Protein AF-A0A5E4EIQ7-F1 (afdb_monomer)

Solvent-accessible surface area (backbone atoms only — not comparable to full-atom values): 6212 Å² total; per-residue (Å²): 70,54,33,87,39,93,79,33,43,74,92,44,25,30,63,33,101,79,67,62,32,12,24,33,52,48,77,48,94,88,72,26,34,37,26,30,50,26,39,67,45,72,48,74,44,84,50,100,92,42,81,47,76,43,69,71,42,74,47,71,49,67,77,49,66,56,61,83,69,74,51,85,89,69,86,58,87,62,86,77,88,77,84,87,54,79,52,90,56,94,92,26,59,47,61,60,70,67,71,117

Radius of gyration: 15.31 Å; Cα contacts (8 Å, |Δi|>4): 164; chains: 1; bounding box: 40×43×34 Å

pLDDT: mean 79.67, std 13.79, range [37.38, 93.31]

Sequence (100 aa):
MPDDHPLCVPPNLGPGTKGQNCVYGLFYYDRSSTYGPFGFDTFTFLSEQGQLAIPNVAFGWGLFNKVNFNDYFHGHDNPIGGILGLGRGHPTELDECGKN

Mean predicted aligned error: 7.97 Å

InterPro domains:
  IPR021109 Aspartic peptidase domain superfamily [G3DSA:2.40.70.10] (2-96)
  IPR021109 Aspartic peptidase domain superfamily [SSF50630] (15-90)
  IPR032861 Xylanase inhibitor, N-terminal [PF14543] (5-90)

Structure (mmCIF, N/CA/C/O backbone):
data_AF-A0A5E4EIQ7-F1
#
_entry.id   AF-A0A5E4EIQ7-F1
#
loop_
_atom_site.group_PDB
_atom_site.id
_atom_site.type_symbol
_atom_site.label_atom_id
_atom_site.label_alt_id
_atom_site.label_comp_id
_atom_site.label_asym_id
_atom_site.label_entity_id
_atom_site.label_seq_id
_atom_site.pdbx_PDB_ins_code
_atom_site.Cartn_x
_atom_site.Cartn_y
_atom_site.Cartn_z
_atom_site.occupancy
_atom_site.B_iso_or_equiv
_atom_site.auth_seq_id
_atom_site.auth_comp_id
_atom_site.auth_asym_id
_atom_site.auth_atom_id
_atom_site.pdbx_PDB_model_num
ATOM 1 N N . MET A 1 1 ? 6.939 -7.130 4.789 1.00 85.69 1 MET A N 1
ATOM 2 C CA . MET A 1 1 ? 6.586 -8.565 4.871 1.00 85.69 1 MET A CA 1
ATOM 3 C C . MET A 1 1 ? 7.729 -9.380 4.279 1.00 85.69 1 MET A C 1
ATOM 5 O O . MET A 1 1 ? 8.273 -8.916 3.278 1.00 85.69 1 MET A O 1
ATOM 9 N N . PRO A 1 2 ? 8.103 -10.532 4.863 1.00 88.19 2 PRO A N 1
ATOM 10 C CA . PRO A 1 2 ? 9.076 -11.456 4.268 1.00 88.19 2 PRO A CA 1
ATOM 11 C C . PRO A 1 2 ? 8.673 -11.896 2.851 1.00 88.19 2 PRO A C 1
ATOM 13 O O . PRO A 1 2 ? 7.485 -11.903 2.521 1.00 88.19 2 PRO A O 1
ATOM 16 N N . ASP A 1 3 ? 9.641 -12.222 2.000 1.00 87.88 3 ASP A N 1
ATOM 17 C CA . ASP A 1 3 ? 9.399 -12.679 0.624 1.00 87.88 3 ASP A CA 1
ATOM 18 C C . ASP A 1 3 ? 9.013 -14.164 0.520 1.00 87.88 3 ASP A C 1
ATOM 20 O O . ASP A 1 3 ? 8.435 -14.567 -0.485 1.00 87.88 3 ASP A O 1
ATOM 24 N N . ASP A 1 4 ? 9.244 -14.954 1.570 1.00 88.19 4 ASP A N 1
ATOM 25 C CA . ASP A 1 4 ? 8.763 -16.334 1.725 1.00 88.19 4 ASP A CA 1
ATOM 26 C C . ASP A 1 4 ? 7.327 -16.427 2.276 1.00 88.19 4 ASP A C 1
ATOM 28 O O . ASP A 1 4 ? 6.776 -17.519 2.437 1.00 88.19 4 ASP A O 1
ATOM 32 N N . HIS A 1 5 ? 6.689 -15.286 2.553 1.00 87.12 5 HIS A N 1
ATOM 33 C CA . HIS A 1 5 ? 5.323 -15.252 3.057 1.00 87.12 5 HIS A CA 1
ATOM 34 C C . HIS A 1 5 ? 4.335 -15.806 2.008 1.00 87.12 5 HIS A C 1
ATOM 36 O O . HIS A 1 5 ? 4.430 -15.421 0.842 1.00 87.12 5 HIS A O 1
ATOM 42 N N . PRO A 1 6 ? 3.309 -16.603 2.383 1.00 86.88 6 PRO A N 1
ATOM 43 C CA . PRO A 1 6 ? 2.358 -17.206 1.431 1.00 86.88 6 PRO A CA 1
ATOM 44 C C . PRO A 1 6 ? 1.606 -16.215 0.532 1.00 86.88 6 PRO A C 1
ATOM 46 O O . PRO A 1 6 ? 1.092 -16.589 -0.517 1.00 86.88 6 PRO A O 1
ATOM 49 N N . LEU A 1 7 ? 1.527 -14.952 0.958 1.00 84.62 7 LEU A N 1
ATOM 50 C CA . LEU A 1 7 ? 0.912 -13.864 0.195 1.00 84.62 7 LEU A CA 1
ATOM 51 C C . LEU A 1 7 ? 1.878 -13.169 -0.770 1.00 84.62 7 LEU A C 1
ATOM 53 O O . LEU A 1 7 ? 1.426 -12.427 -1.632 1.00 84.62 7 LEU A O 1
ATOM 57 N N . CYS A 1 8 ? 3.188 -13.410 -0.671 1.00 88.56 8 CYS A N 1
ATOM 58 C CA . CYS A 1 8 ? 4.180 -12.853 -1.584 1.00 88.56 8 CYS A CA 1
ATOM 59 C C . CYS A 1 8 ? 4.268 -13.648 -2.890 1.00 88.56 8 CYS A C 1
ATOM 61 O O . CYS A 1 8 ? 5.278 -14.280 -3.196 1.00 88.56 8 CYS A O 1
ATOM 63 N N . VAL A 1 9 ? 3.185 -13.648 -3.660 1.00 86.31 9 VAL A N 1
ATOM 64 C CA . VAL A 1 9 ? 3.084 -14.446 -4.883 1.00 86.31 9 VAL A CA 1
ATOM 65 C C . VAL A 1 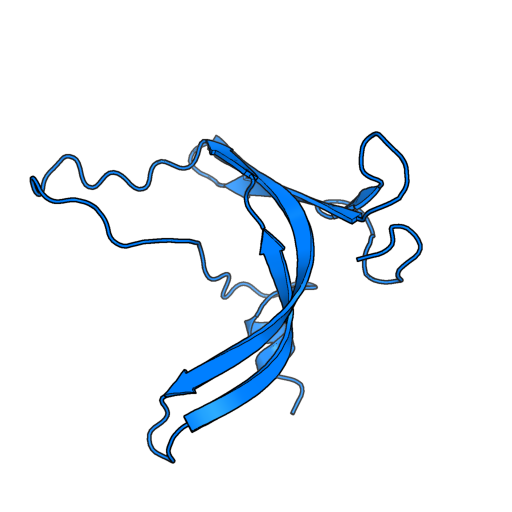9 ? 2.752 -13.579 -6.105 1.00 86.31 9 VAL A C 1
ATOM 67 O O . VAL A 1 9 ? 2.001 -12.608 -5.987 1.00 86.31 9 VAL A O 1
ATOM 70 N N . PRO A 1 10 ? 3.274 -13.921 -7.299 1.00 83.50 10 PRO A N 1
ATOM 71 C CA . PRO A 1 10 ? 2.954 -13.218 -8.543 1.00 83.50 10 PRO A CA 1
ATOM 72 C C . PRO A 1 10 ? 1.437 -13.162 -8.826 1.00 83.50 10 PRO A C 1
ATOM 74 O O . PRO A 1 10 ? 0.698 -14.029 -8.358 1.00 83.50 10 PRO A O 1
ATOM 77 N N . PRO A 1 11 ? 0.947 -12.205 -9.643 1.00 80.88 11 PRO A N 1
ATOM 78 C CA . PRO A 1 11 ? 1.721 -11.342 -10.544 1.00 80.88 11 PRO A CA 1
ATOM 79 C C . PRO A 1 11 ? 2.118 -9.977 -9.967 1.00 80.88 11 PRO A C 1
ATOM 81 O O . PRO A 1 11 ? 3.068 -9.376 -10.457 1.00 80.88 11 PRO A O 1
ATOM 84 N N . ASN A 1 12 ? 1.405 -9.485 -8.951 1.00 85.25 12 ASN A N 1
ATOM 85 C CA . ASN A 1 12 ? 1.589 -8.120 -8.441 1.00 85.25 12 ASN A CA 1
ATOM 86 C C . ASN A 1 12 ? 2.516 -8.051 -7.225 1.00 85.25 12 ASN A C 1
ATOM 88 O O . ASN A 1 12 ? 2.968 -6.963 -6.874 1.00 85.25 12 ASN A O 1
ATOM 92 N N . LEU A 1 13 ? 2.782 -9.193 -6.586 1.00 88.94 13 LEU A N 1
ATOM 93 C CA . LEU A 1 13 ? 3.671 -9.324 -5.440 1.00 88.94 13 LEU A CA 1
ATOM 94 C C . LEU A 1 13 ? 4.852 -10.224 -5.806 1.00 88.94 13 LEU A C 1
ATOM 96 O O . LEU A 1 13 ? 4.722 -11.166 -6.589 1.00 88.94 13 LEU A O 1
ATOM 100 N N . GLY A 1 14 ? 6.017 -9.930 -5.247 1.00 88.75 14 GLY A N 1
ATOM 101 C CA . GLY A 1 14 ? 7.204 -10.746 -5.466 1.00 88.75 14 GLY A CA 1
ATOM 102 C C . GLY A 1 14 ? 8.399 -10.307 -4.626 1.00 88.75 14 GLY A C 1
ATOM 103 O O . GLY A 1 14 ? 8.326 -9.299 -3.919 1.00 88.75 14 GLY A O 1
ATOM 104 N N . PRO A 1 15 ? 9.513 -11.052 -4.692 1.00 87.19 15 PRO A N 1
ATOM 105 C CA . PRO A 1 15 ? 10.719 -10.718 -3.952 1.00 87.19 15 PRO A CA 1
ATOM 106 C C . PRO A 1 15 ? 11.320 -9.402 -4.457 1.00 87.19 15 PRO A C 1
ATOM 108 O O . PRO A 1 15 ? 11.479 -9.180 -5.659 1.00 87.19 15 PRO A O 1
ATOM 111 N N . GLY A 1 16 ? 11.683 -8.516 -3.529 1.00 80.25 16 GLY A N 1
ATOM 112 C CA . GLY A 1 16 ? 12.439 -7.306 -3.845 1.00 80.25 16 GLY A CA 1
ATOM 113 C C . GLY A 1 16 ? 13.858 -7.611 -4.338 1.00 80.25 16 GLY A C 1
ATOM 114 O O . GLY A 1 16 ? 14.373 -8.716 -4.186 1.00 80.25 16 GLY A O 1
ATOM 115 N N . THR A 1 17 ? 14.553 -6.597 -4.860 1.00 72.56 17 THR A N 1
ATOM 116 C CA . THR A 1 17 ? 15.904 -6.720 -5.459 1.00 72.56 17 THR A CA 1
ATOM 117 C C . THR A 1 17 ? 16.989 -7.274 -4.529 1.00 72.56 17 THR A C 1
ATOM 119 O O . THR A 1 17 ? 18.043 -7.683 -5.007 1.00 72.56 17 THR A O 1
ATOM 122 N N . LYS A 1 18 ? 16.750 -7.294 -3.212 1.00 69.75 18 LYS A N 1
ATOM 123 C CA . LYS A 1 18 ? 17.647 -7.887 -2.207 1.00 69.75 18 LYS A CA 1
ATOM 124 C C . LYS A 1 18 ? 17.125 -9.189 -1.580 1.00 69.75 18 LYS A C 1
ATOM 126 O O . LYS A 1 18 ? 17.778 -9.676 -0.668 1.00 69.75 18 LYS A O 1
ATOM 131 N N . GLY A 1 19 ? 15.989 -9.733 -2.037 1.00 65.94 19 GLY A N 1
ATOM 132 C CA . GLY A 1 19 ? 15.462 -11.032 -1.582 1.00 65.94 19 GLY A CA 1
ATOM 133 C C . GLY A 1 19 ? 15.232 -11.120 -0.071 1.00 65.94 19 GLY A C 1
ATOM 134 O O . GLY A 1 19 ? 15.656 -12.073 0.569 1.00 65.94 19 GLY A O 1
ATOM 135 N N . GLN A 1 20 ? 14.701 -10.049 0.522 1.00 77.69 20 GLN A N 1
ATOM 136 C CA . GLN A 1 20 ? 14.442 -9.980 1.969 1.00 77.69 20 GLN A CA 1
ATOM 137 C C . GLN A 1 20 ? 13.043 -9.470 2.302 1.00 77.69 20 GLN A C 1
ATOM 139 O O . GLN A 1 20 ? 12.569 -9.644 3.418 1.00 77.69 20 GLN A O 1
ATOM 144 N N . ASN A 1 21 ? 12.391 -8.796 1.357 1.00 87.56 21 ASN A N 1
ATOM 145 C CA . ASN A 1 21 ? 11.082 -8.205 1.559 1.00 87.56 21 ASN A CA 1
ATOM 146 C C . ASN A 1 21 ? 10.243 -8.412 0.309 1.00 87.56 21 ASN A C 1
ATOM 148 O O . ASN A 1 21 ? 10.734 -8.231 -0.810 1.00 87.56 21 ASN A O 1
ATOM 152 N N . CYS A 1 22 ? 8.970 -8.718 0.523 1.00 91.69 22 CYS A N 1
ATOM 153 C CA . CYS A 1 22 ? 7.976 -8.695 -0.524 1.00 91.69 22 CYS A CA 1
ATOM 154 C C . CYS A 1 22 ? 7.718 -7.260 -0.981 1.00 91.69 22 CYS A C 1
ATOM 156 O O . CYS A 1 22 ? 7.510 -6.358 -0.160 1.00 91.69 22 CYS A O 1
ATOM 158 N N . VAL A 1 23 ? 7.715 -7.056 -2.290 1.00 92.56 23 VAL A N 1
ATOM 159 C CA . VAL A 1 23 ? 7.375 -5.786 -2.922 1.00 92.56 23 VAL A CA 1
ATOM 160 C C . VAL A 1 23 ? 6.118 -5.946 -3.752 1.00 92.56 23 VAL A C 1
ATOM 162 O O . VAL A 1 23 ? 5.863 -7.015 -4.307 1.00 92.56 23 VAL A O 1
ATOM 165 N N . TYR A 1 24 ? 5.353 -4.868 -3.843 1.00 91.31 24 TYR A N 1
ATOM 166 C CA . TYR A 1 24 ? 4.212 -4.781 -4.734 1.00 91.31 24 TYR A CA 1
ATOM 167 C C . TYR A 1 24 ? 4.530 -3.884 -5.928 1.00 91.31 24 TYR A C 1
ATOM 169 O O . TYR A 1 24 ? 5.322 -2.940 -5.831 1.00 91.31 24 TYR A O 1
ATOM 177 N N . GLY A 1 25 ? 3.897 -4.186 -7.054 1.00 90.44 25 GLY A N 1
ATOM 178 C CA . GLY A 1 25 ? 3.872 -3.336 -8.233 1.00 90.44 25 GLY A CA 1
ATOM 179 C C . GLY A 1 25 ? 2.472 -3.319 -8.818 1.00 90.44 25 GLY A C 1
ATOM 180 O O . GLY A 1 25 ? 1.946 -4.364 -9.191 1.00 90.44 25 GLY A O 1
ATOM 181 N N . LEU A 1 26 ? 1.874 -2.133 -8.903 1.00 88.44 26 LEU A N 1
ATOM 182 C CA . LEU A 1 26 ? 0.565 -1.944 -9.524 1.00 88.44 26 LEU A CA 1
ATOM 183 C C . LEU A 1 26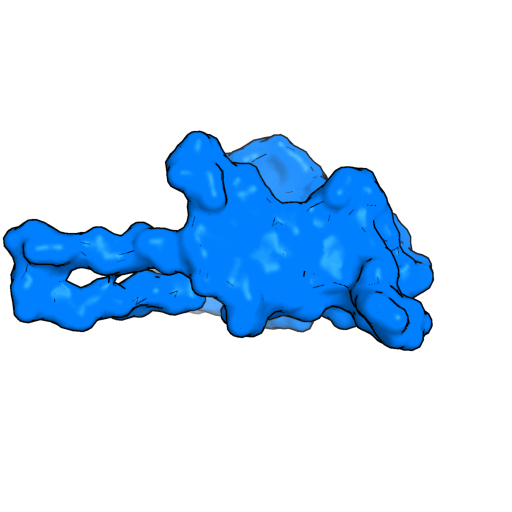 ? 0.683 -1.015 -10.724 1.00 88.44 26 LEU A C 1
ATOM 185 O O . LEU A 1 26 ? 1.355 0.017 -10.667 1.00 88.44 26 LEU A O 1
ATOM 189 N N . PHE A 1 27 ? -0.006 -1.395 -11.796 1.00 86.81 27 PHE A N 1
ATOM 190 C CA . PHE A 1 27 ? -0.183 -0.602 -13.003 1.00 86.81 27 PHE A CA 1
ATOM 191 C C . PHE A 1 27 ? -1.667 -0.300 -13.157 1.00 86.81 27 PHE A C 1
ATOM 193 O O . PHE A 1 27 ? -2.489 -1.214 -13.234 1.00 86.81 27 PHE A O 1
ATOM 200 N N . TYR A 1 28 ? -2.004 0.979 -13.197 1.00 84.88 28 TYR A N 1
ATOM 201 C CA . TYR A 1 28 ? -3.372 1.434 -13.380 1.00 84.88 28 TYR A CA 1
ATOM 202 C C . TYR A 1 28 ? -3.675 1.665 -14.864 1.00 84.88 28 TYR A C 1
ATOM 204 O O . TYR A 1 28 ? -2.783 1.747 -15.714 1.00 84.88 28 TYR A O 1
ATOM 212 N N . TYR A 1 29 ? -4.965 1.767 -15.185 1.00 85.31 29 TYR A N 1
ATOM 213 C CA . TYR A 1 29 ? -5.450 1.913 -16.560 1.00 85.31 29 TYR A CA 1
ATOM 214 C C . TYR A 1 29 ? -4.922 3.175 -17.266 1.00 85.31 29 TYR A C 1
ATOM 216 O O . TYR A 1 29 ? -4.637 3.156 -18.462 1.00 85.31 29 TYR A O 1
ATOM 224 N N . ASP A 1 30 ? -4.727 4.263 -16.522 1.00 83.44 30 ASP A N 1
ATOM 225 C CA . ASP A 1 30 ? -4.163 5.529 -17.008 1.00 83.44 30 ASP A CA 1
ATOM 226 C C . ASP A 1 30 ? -2.641 5.469 -17.249 1.00 83.44 30 ASP A C 1
ATOM 228 O O . ASP A 1 30 ? -2.017 6.484 -17.558 1.00 83.44 30 ASP A O 1
ATOM 232 N N . ARG A 1 31 ? -2.044 4.271 -17.158 1.00 84.25 31 ARG A N 1
ATOM 233 C CA . ARG A 1 31 ? -0.600 3.996 -17.233 1.00 84.25 31 ARG A CA 1
ATOM 234 C C . ARG A 1 31 ? 0.196 4.561 -16.061 1.00 84.25 31 ARG A C 1
ATOM 236 O O . ARG A 1 31 ? 1.429 4.538 -16.113 1.00 84.25 31 ARG A O 1
ATOM 243 N N . SER A 1 32 ? -0.471 5.041 -15.013 1.00 86.81 32 SER A N 1
ATOM 244 C CA . SER A 1 32 ? 0.204 5.316 -13.755 1.00 86.81 32 SER A CA 1
ATOM 245 C C . SER A 1 32 ? 0.636 4.016 -13.089 1.00 86.81 32 SER A C 1
ATOM 247 O O . SER A 1 32 ? 0.099 2.932 -13.343 1.00 86.81 32 SER A O 1
ATOM 249 N N . SER A 1 33 ? 1.653 4.112 -12.243 1.00 88.69 33 SER A N 1
ATOM 250 C CA . SER A 1 33 ? 2.141 2.963 -11.497 1.00 88.69 33 SER A CA 1
ATOM 251 C C . SER A 1 33 ? 2.644 3.344 -10.120 1.00 88.69 33 SER A C 1
ATOM 253 O O . SER A 1 33 ? 3.004 4.493 -9.853 1.00 88.69 33 SER A O 1
ATOM 255 N N . THR A 1 34 ? 2.652 2.365 -9.228 1.00 90.12 34 THR A N 1
ATOM 256 C CA . THR A 1 34 ? 3.157 2.502 -7.864 1.00 90.12 34 THR A CA 1
ATOM 257 C C . THR A 1 34 ? 3.899 1.232 -7.473 1.00 90.12 34 THR A C 1
ATOM 259 O O . THR A 1 34 ? 3.476 0.125 -7.818 1.00 90.12 34 THR A O 1
ATOM 262 N N . TYR A 1 35 ? 5.024 1.407 -6.782 1.00 89.88 35 TYR A N 1
ATOM 263 C CA . TYR A 1 35 ? 5.844 0.312 -6.285 1.00 89.88 35 TYR A CA 1
ATOM 264 C C . TYR A 1 35 ? 6.355 0.607 -4.887 1.00 89.88 35 TYR A C 1
ATOM 266 O O . TYR A 1 35 ? 6.677 1.751 -4.541 1.00 89.88 35 TYR A O 1
ATOM 274 N N . GLY A 1 36 ? 6.552 -0.462 -4.129 1.00 91.19 36 GLY A N 1
ATOM 275 C CA . GLY A 1 36 ? 7.254 -0.389 -2.863 1.00 91.19 36 GLY A CA 1
ATOM 276 C C . GLY A 1 36 ? 7.082 -1.640 -2.015 1.00 91.19 36 GLY A C 1
ATOM 277 O O . GLY A 1 36 ? 6.673 -2.684 -2.524 1.00 91.19 36 GLY A O 1
ATOM 278 N N . PRO A 1 37 ? 7.446 -1.566 -0.728 1.00 91.25 37 PRO A N 1
ATOM 279 C CA . PRO A 1 37 ? 7.282 -2.671 0.203 1.00 91.25 37 PRO A CA 1
ATOM 280 C C . PRO A 1 37 ? 5.809 -3.026 0.412 1.00 91.25 37 PRO A C 1
ATOM 282 O O . PRO A 1 37 ? 4.951 -2.146 0.463 1.00 91.25 37 PRO A O 1
ATOM 285 N N . PHE A 1 38 ? 5.536 -4.317 0.583 1.00 90.56 38 PHE A N 1
ATOM 286 C CA . PHE A 1 38 ? 4.229 -4.825 0.987 1.00 90.56 38 PHE A CA 1
ATOM 287 C C . PHE A 1 38 ? 4.246 -5.242 2.464 1.00 90.56 38 PHE A C 1
AT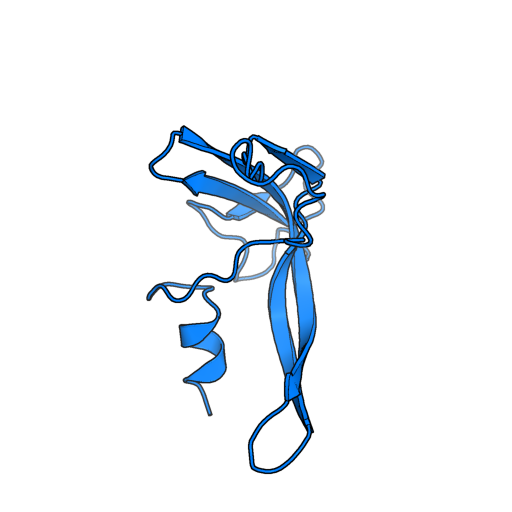OM 289 O O . PHE A 1 38 ? 5.236 -5.807 2.958 1.00 90.56 38 PHE A O 1
ATOM 296 N N . GLY A 1 39 ? 3.167 -4.959 3.186 1.00 90.94 39 GLY A N 1
ATOM 297 C CA . GLY A 1 39 ? 3.083 -5.172 4.627 1.00 90.94 39 GLY A CA 1
ATOM 298 C C . GLY A 1 39 ? 1.659 -5.322 5.140 1.00 90.94 39 GLY A C 1
ATOM 299 O O . GLY A 1 39 ? 0.710 -5.363 4.365 1.00 90.94 39 GLY A O 1
ATOM 300 N N . PHE A 1 40 ? 1.551 -5.408 6.464 1.00 91.19 40 PHE A N 1
ATOM 301 C CA . PHE A 1 40 ? 0.286 -5.440 7.187 1.00 91.19 40 PHE A CA 1
ATOM 302 C C . PHE A 1 40 ? 0.282 -4.343 8.241 1.00 91.19 40 PHE A C 1
ATOM 304 O O . PHE A 1 40 ? 1.316 -4.109 8.871 1.00 91.19 40 PHE A O 1
ATOM 311 N N . ASP A 1 41 ? -0.862 -3.703 8.440 1.00 92.25 41 ASP A N 1
ATOM 312 C CA . ASP A 1 41 ? -1.071 -2.739 9.521 1.00 92.25 41 ASP A CA 1
ATOM 313 C C . ASP A 1 41 ? -2.500 -2.848 10.070 1.00 92.25 41 ASP A C 1
ATOM 315 O O . ASP A 1 41 ? -3.297 -3.682 9.636 1.00 92.25 41 ASP A O 1
ATOM 319 N N . THR A 1 42 ? -2.822 -2.030 11.065 1.00 93.06 42 THR A N 1
ATOM 320 C CA . THR A 1 42 ? -4.172 -1.879 11.600 1.00 93.06 42 THR A CA 1
ATOM 321 C C . THR A 1 42 ? -4.816 -0.634 11.020 1.00 93.06 42 THR A C 1
ATOM 323 O O . THR A 1 42 ? -4.389 0.486 11.299 1.00 93.06 42 THR A O 1
ATOM 326 N N . PHE A 1 43 ? -5.876 -0.816 10.240 1.00 91.81 43 PHE A N 1
ATOM 327 C CA . PHE A 1 43 ? -6.646 0.304 9.713 1.00 91.81 43 PHE A CA 1
ATOM 328 C C . PHE A 1 43 ? -7.813 0.580 10.637 1.00 91.81 43 PHE A C 1
ATOM 330 O O . PHE A 1 43 ? -8.467 -0.335 11.131 1.00 91.81 43 PHE A O 1
ATOM 337 N N . THR A 1 44 ? -8.063 1.855 10.903 1.00 93.00 44 THR A N 1
ATOM 338 C CA . THR A 1 44 ? -9.127 2.248 11.816 1.00 93.00 44 THR A CA 1
ATOM 339 C C . THR A 1 44 ? -10.115 3.155 11.115 1.00 93.00 44 THR A C 1
ATOM 341 O O . THR A 1 44 ? -9.750 4.216 10.614 1.00 93.00 44 THR A O 1
ATOM 344 N N . PHE A 1 45 ? -11.374 2.735 11.112 1.00 90.38 45 PHE A N 1
ATOM 345 C CA . PHE A 1 45 ? -12.468 3.403 10.429 1.00 90.38 45 PHE A CA 1
ATOM 346 C C . PHE A 1 45 ? -13.468 3.956 11.436 1.00 90.38 45 PHE A C 1
ATOM 348 O O . PHE A 1 45 ? -13.696 3.381 12.501 1.00 90.38 45 PHE A O 1
ATOM 355 N N . LEU A 1 46 ? -14.093 5.072 11.081 1.00 92.75 46 LEU A N 1
ATOM 356 C CA . LEU A 1 46 ? -15.275 5.556 11.780 1.00 92.75 46 LEU A CA 1
ATOM 357 C C . LEU A 1 46 ? -16.510 4.913 11.145 1.00 92.75 46 LEU A C 1
ATOM 359 O O . LEU A 1 46 ? -16.663 4.923 9.926 1.00 92.75 46 LEU A O 1
ATOM 363 N N . SER A 1 47 ? -17.382 4.361 11.979 1.00 88.06 47 SER A N 1
ATOM 364 C CA . SER A 1 47 ? -18.658 3.758 11.598 1.00 88.06 47 SER A CA 1
ATOM 365 C C . SER A 1 47 ? -19.798 4.383 12.404 1.00 88.06 47 SER A C 1
ATOM 367 O O . SER A 1 47 ? -19.564 5.050 13.414 1.00 88.06 47 SER A O 1
ATOM 369 N N . GLU A 1 48 ? -21.044 4.120 12.008 1.00 90.06 48 GLU A N 1
ATOM 370 C CA . GLU A 1 48 ? -22.234 4.544 12.765 1.00 90.06 48 GLU A CA 1
ATOM 371 C C . GLU A 1 48 ? -22.258 3.990 14.202 1.00 90.06 48 GLU A C 1
ATOM 373 O O . GLU A 1 48 ? -22.887 4.568 15.084 1.00 90.06 48 GLU A O 1
ATOM 378 N N . GLN A 1 49 ? -21.546 2.888 14.453 1.00 88.25 49 GLN A N 1
ATOM 379 C CA . GLN A 1 49 ? -21.449 2.222 15.756 1.00 88.25 49 GLN A CA 1
ATOM 380 C C . GLN A 1 49 ? -20.218 2.667 16.565 1.00 88.25 49 GLN A C 1
ATOM 382 O O . GLN A 1 49 ? -19.988 2.163 17.663 1.00 88.25 49 GLN A O 1
ATOM 387 N N . GLY A 1 50 ? -19.426 3.608 16.041 1.00 91.38 50 GLY A N 1
ATOM 388 C CA . GLY A 1 50 ? -18.187 4.089 16.646 1.00 91.38 50 GLY A CA 1
ATOM 389 C C . GLY A 1 50 ? -16.949 3.713 15.833 1.00 91.38 50 GLY A C 1
ATOM 390 O O . GLY A 1 50 ? -17.010 3.513 14.621 1.00 91.38 50 GLY A O 1
ATOM 391 N N . GLN A 1 51 ? -15.798 3.653 16.496 1.00 93.31 51 GLN A N 1
ATOM 392 C CA . GLN A 1 51 ? -14.512 3.384 15.857 1.00 93.31 51 GLN A CA 1
ATOM 393 C C . GLN A 1 51 ? -14.274 1.873 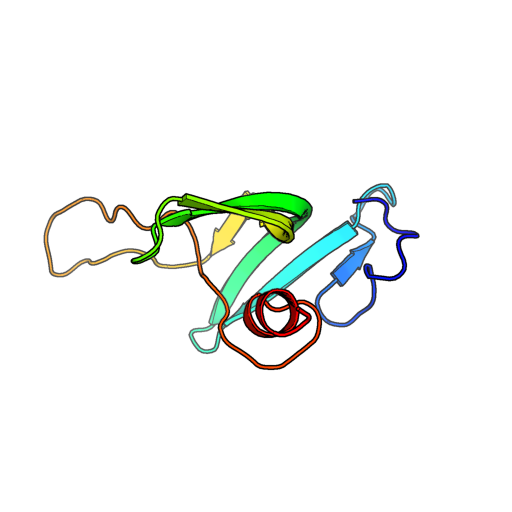15.725 1.00 93.31 51 GLN A C 1
ATOM 395 O O . GLN A 1 51 ? -14.329 1.148 16.717 1.00 93.31 51 GLN A O 1
ATOM 400 N N . LEU A 1 52 ? -13.990 1.410 14.509 1.00 92.38 52 LEU A N 1
ATOM 401 C CA . LEU A 1 52 ? -13.692 0.015 14.192 1.00 92.38 52 LEU A CA 1
ATOM 402 C C . LEU A 1 52 ? -12.233 -0.112 13.752 1.00 92.38 52 LEU A C 1
ATOM 404 O O . LEU A 1 52 ? -11.841 0.468 12.742 1.00 92.38 52 LEU A O 1
ATOM 408 N N . ALA A 1 53 ? -11.441 -0.882 14.495 1.00 92.75 53 ALA A N 1
ATOM 409 C CA . ALA A 1 53 ? -10.071 -1.221 14.123 1.00 92.75 53 ALA A CA 1
ATOM 410 C C . ALA A 1 53 ? -10.033 -2.602 13.456 1.00 92.75 53 ALA A C 1
ATOM 412 O O . ALA A 1 53 ? -10.482 -3.589 14.039 1.00 92.75 53 ALA A O 1
ATOM 413 N N . ILE A 1 54 ? -9.478 -2.663 12.250 1.00 90.38 54 ILE A N 1
ATOM 414 C CA . ILE A 1 54 ? -9.274 -3.879 11.467 1.00 90.38 54 ILE A CA 1
ATOM 415 C C . ILE A 1 54 ? -7.768 -4.166 11.468 1.00 90.38 54 ILE A C 1
ATOM 417 O O . ILE A 1 54 ? -7.015 -3.440 10.816 1.00 90.38 54 ILE A O 1
ATOM 421 N N . PRO A 1 55 ? -7.288 -5.155 12.242 1.00 92.38 55 PRO A N 1
ATOM 422 C CA . PRO A 1 55 ? -5.880 -5.523 12.252 1.00 92.38 55 PRO A CA 1
ATOM 423 C C . PRO A 1 55 ? -5.524 -6.369 11.027 1.00 92.38 55 PRO A C 1
ATOM 425 O O . PRO A 1 55 ? -6.381 -7.023 10.437 1.00 92.38 55 PRO A O 1
ATOM 428 N N . ASN A 1 56 ? -4.228 -6.441 10.722 1.00 88.81 56 ASN A N 1
ATOM 429 C CA . ASN A 1 56 ? -3.670 -7.263 9.646 1.00 88.81 56 ASN A CA 1
ATOM 430 C C . ASN A 1 56 ? -4.213 -6.926 8.248 1.00 88.81 56 ASN A C 1
ATOM 432 O O . ASN A 1 56 ? -4.300 -7.814 7.401 1.00 88.81 56 ASN A O 1
ATOM 436 N N . VAL A 1 57 ? -4.546 -5.658 8.002 1.00 88.25 57 VAL A N 1
ATOM 437 C CA . VAL A 1 57 ? -4.915 -5.186 6.665 1.00 88.25 57 VAL A CA 1
ATOM 438 C C . VAL A 1 57 ? -3.675 -5.173 5.796 1.00 88.25 57 VAL A C 1
ATOM 440 O O . VAL A 1 57 ? -2.668 -4.556 6.163 1.00 88.25 57 VAL A O 1
ATOM 443 N N . ALA A 1 58 ? -3.723 -5.866 4.663 1.00 88.44 58 ALA A N 1
ATOM 444 C CA . ALA A 1 58 ? -2.596 -5.932 3.754 1.00 88.44 58 ALA A CA 1
ATOM 445 C C . ALA A 1 58 ? -2.539 -4.664 2.898 1.00 88.44 58 ALA A C 1
ATOM 447 O O . ALA A 1 58 ? -3.514 -4.266 2.261 1.00 88.44 58 ALA A O 1
ATOM 448 N N . PHE A 1 59 ? -1.377 -4.018 2.857 1.00 90.00 59 PHE A N 1
ATOM 449 C CA . PHE A 1 59 ? -1.219 -2.755 2.147 1.00 90.00 59 PHE A CA 1
ATOM 450 C C . PHE A 1 59 ? 0.165 -2.617 1.512 1.00 90.00 59 PHE A C 1
ATOM 452 O O . PHE A 1 59 ? 1.166 -3.187 1.959 1.00 90.00 59 PHE A O 1
ATOM 459 N N . GLY A 1 60 ? 0.212 -1.833 0.436 1.00 90.19 60 GLY A N 1
ATOM 460 C CA . GLY A 1 60 ? 1.444 -1.435 -0.231 1.00 90.19 60 G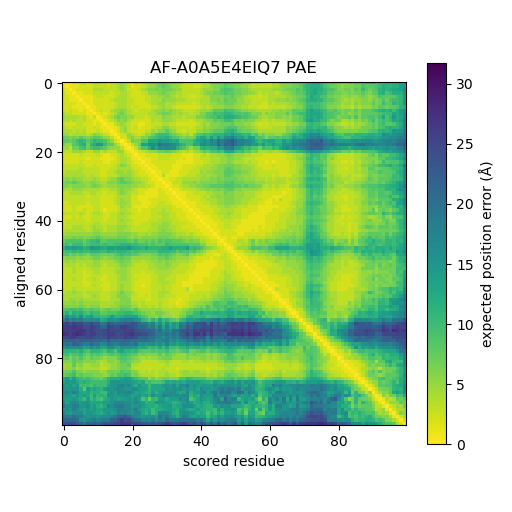LY A CA 1
ATOM 461 C C . GLY A 1 60 ? 1.879 -0.039 0.203 1.00 90.19 60 GLY A C 1
ATOM 462 O O . GLY A 1 60 ? 1.091 0.904 0.146 1.00 90.19 60 GLY A O 1
ATOM 463 N N . TRP A 1 61 ? 3.144 0.117 0.594 1.00 89.50 61 TRP A N 1
ATOM 464 C CA . TRP A 1 61 ? 3.727 1.430 0.858 1.00 89.50 61 TRP A CA 1
ATOM 465 C C . TRP A 1 61 ? 4.414 1.987 -0.393 1.00 89.50 61 TRP A C 1
ATOM 467 O O . TRP A 1 61 ? 5.518 1.573 -0.752 1.00 89.50 61 TRP A O 1
ATOM 477 N N . GLY A 1 62 ? 3.759 2.934 -1.063 1.00 88.31 62 GLY A N 1
ATOM 478 C CA . GLY A 1 62 ? 4.237 3.505 -2.323 1.00 88.31 62 GLY A CA 1
ATOM 479 C C . GLY A 1 62 ? 5.411 4.452 -2.145 1.00 88.31 62 GLY A C 1
ATOM 480 O O . GLY A 1 62 ? 5.214 5.635 -1.878 1.00 88.31 62 GLY A O 1
ATOM 481 N N . LEU A 1 63 ? 6.631 3.950 -2.341 1.00 86.50 63 LEU A N 1
ATOM 482 C CA . LEU A 1 63 ? 7.857 4.759 -2.350 1.00 86.50 63 LEU A CA 1
ATOM 483 C C . LEU A 1 63 ? 8.182 5.297 -3.747 1.00 86.50 63 LEU A C 1
ATOM 485 O O . LEU A 1 63 ? 8.771 6.368 -3.882 1.00 86.50 63 LEU A O 1
ATOM 489 N N . PHE A 1 64 ? 7.791 4.564 -4.792 1.00 86.44 64 PHE A N 1
ATOM 490 C CA . PHE A 1 64 ? 8.031 4.936 -6.183 1.00 86.44 64 PHE A CA 1
ATOM 491 C C . PHE A 1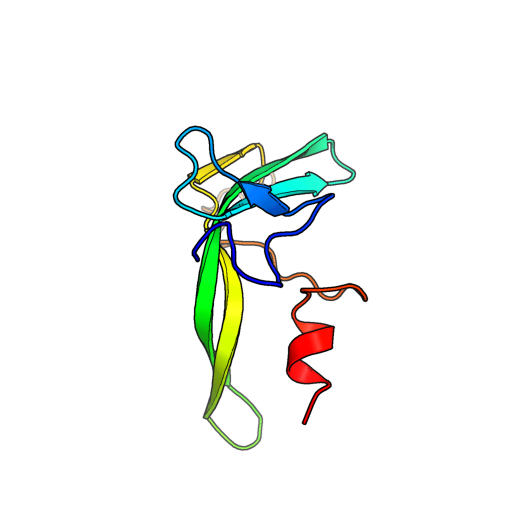 64 ? 6.697 5.071 -6.907 1.00 86.44 64 PHE A C 1
ATOM 493 O O . PHE A 1 64 ? 6.175 4.106 -7.464 1.00 86.44 64 PHE A O 1
ATOM 500 N N . ASN A 1 65 ? 6.146 6.284 -6.885 1.00 85.38 65 ASN A N 1
ATOM 501 C CA . ASN A 1 65 ? 4.833 6.578 -7.445 1.00 85.38 65 ASN A CA 1
ATOM 502 C C . ASN A 1 65 ? 4.967 7.409 -8.718 1.00 85.38 65 ASN A C 1
ATOM 504 O O . ASN A 1 65 ? 5.579 8.475 -8.728 1.00 85.38 65 ASN A O 1
ATOM 508 N N . LYS A 1 66 ? 4.339 6.930 -9.785 1.00 84.50 66 LYS A N 1
ATOM 509 C CA . LYS A 1 66 ? 4.031 7.683 -11.003 1.00 84.50 66 LYS A CA 1
ATOM 510 C C . LYS A 1 66 ? 2.522 7.854 -11.121 1.00 84.50 66 LYS A C 1
ATOM 512 O O . LYS A 1 66 ? 1.958 7.631 -12.186 1.00 84.50 66 LYS A O 1
ATOM 517 N N . VAL A 1 67 ? 1.881 8.182 -10.003 1.00 77.94 67 VAL A N 1
ATOM 518 C CA . VAL A 1 67 ? 0.442 8.429 -9.912 1.00 77.94 67 VAL A CA 1
ATOM 519 C C . VAL A 1 67 ? 0.218 9.927 -9.918 1.00 77.94 67 VAL A C 1
ATOM 521 O O . VAL A 1 67 ? 0.866 10.659 -9.169 1.00 77.94 67 VAL A O 1
ATOM 524 N N . ASN A 1 68 ? -0.674 10.384 -10.789 1.00 72.81 68 ASN A N 1
ATOM 525 C CA . ASN A 1 68 ? -1.037 11.784 -10.840 1.00 72.81 68 ASN A CA 1
ATOM 526 C C . ASN A 1 68 ? -2.237 12.029 -9.927 1.00 72.81 68 ASN A C 1
ATOM 528 O O . ASN A 1 68 ? -3.380 11.866 -10.340 1.00 72.81 68 ASN A O 1
ATOM 532 N N . PHE A 1 69 ? -1.961 12.432 -8.690 1.00 70.44 69 PHE A N 1
ATOM 533 C CA . PHE A 1 69 ? -2.991 12.934 -7.787 1.00 70.44 69 PHE A CA 1
ATOM 534 C C . PHE A 1 69 ? -3.281 14.427 -8.020 1.00 70.44 69 PHE A C 1
ATOM 536 O O . PHE A 1 69 ? -4.030 15.009 -7.249 1.00 70.44 69 PHE A O 1
ATOM 543 N N . ASN A 1 70 ? -2.714 15.098 -9.034 1.00 63.81 70 ASN A N 1
ATOM 544 C CA . ASN A 1 70 ? -3.019 16.515 -9.232 1.00 63.81 70 ASN A CA 1
ATOM 545 C C . ASN A 1 70 ? -4.463 16.717 -9.660 1.00 63.81 70 ASN A C 1
ATOM 547 O O . ASN A 1 70 ? -4.893 16.257 -10.717 1.00 63.81 70 ASN A O 1
ATOM 551 N N . ASP A 1 71 ? -5.127 17.569 -8.897 1.00 58.19 71 ASP A N 1
ATOM 552 C CA . ASP A 1 71 ? -6.304 18.282 -9.333 1.00 58.19 71 ASP A CA 1
ATOM 553 C C . ASP A 1 71 ? -5.875 19.632 -9.931 1.00 58.19 71 ASP A C 1
ATOM 555 O O . ASP A 1 71 ? -6.012 20.695 -9.325 1.00 58.19 71 ASP A O 1
ATOM 559 N N . TYR A 1 72 ? -5.257 19.595 -11.120 1.00 49.41 72 TYR A N 1
ATOM 560 C CA . TYR A 1 72 ? -4.727 20.800 -11.786 1.00 49.41 72 TYR A CA 1
ATOM 561 C C . TYR A 1 72 ? -5.808 21.880 -12.010 1.00 49.41 72 TYR A C 1
ATOM 563 O O . TYR A 1 72 ? -5.485 23.043 -12.239 1.00 49.41 72 TYR A O 1
ATOM 571 N N . PHE A 1 73 ? -7.091 21.520 -11.915 1.00 50.12 73 PHE A N 1
ATOM 572 C CA . PHE A 1 73 ? -8.222 22.416 -12.139 1.00 50.12 73 PHE A CA 1
ATOM 573 C C . PHE A 1 73 ? -8.679 23.208 -10.903 1.00 50.12 73 PHE A C 1
ATOM 575 O O . PHE A 1 73 ? -9.421 24.174 -11.076 1.00 50.12 73 PHE A O 1
ATOM 582 N N . HIS A 1 74 ? -8.229 22.872 -9.686 1.00 55.66 74 HIS A N 1
ATOM 583 C CA . HIS A 1 74 ? -8.808 23.436 -8.454 1.00 55.66 74 HIS A CA 1
ATOM 584 C C . HIS A 1 74 ? -7.848 24.243 -7.559 1.00 55.66 74 HIS A C 1
ATOM 586 O O . HIS A 1 74 ? -8.286 24.774 -6.543 1.00 55.66 74 HIS A O 1
ATOM 592 N N . GLY A 1 75 ? -6.577 24.430 -7.943 1.00 54.84 75 GLY A N 1
ATOM 593 C CA . GLY A 1 75 ? -5.688 25.429 -7.317 1.00 54.84 75 GLY A CA 1
ATOM 594 C C . GLY A 1 75 ? -5.311 25.180 -5.846 1.00 54.84 75 GLY A C 1
ATOM 595 O O . GLY A 1 75 ? -4.826 26.097 -5.184 1.00 54.84 75 GLY A O 1
ATOM 596 N N . HIS A 1 76 ? -5.514 23.962 -5.341 1.00 58.03 76 HIS A N 1
ATOM 597 C CA . HIS A 1 76 ? -5.221 23.563 -3.964 1.00 58.03 76 HIS A CA 1
ATOM 598 C C . HIS A 1 76 ? -4.415 22.259 -3.922 1.00 58.03 76 HIS A C 1
ATOM 600 O O . HIS A 1 76 ? -4.514 21.433 -4.831 1.00 58.03 76 HIS A O 1
ATOM 606 N N . ASP A 1 77 ? -3.632 22.075 -2.856 1.00 60.69 77 ASP A N 1
ATOM 607 C CA . ASP A 1 77 ? -2.923 20.822 -2.588 1.00 60.69 77 ASP A CA 1
ATOM 608 C C . ASP A 1 77 ? -3.936 19.676 -2.445 1.00 60.69 77 ASP A C 1
ATOM 610 O O . ASP A 1 77 ? -4.891 19.778 -1.671 1.00 60.69 77 ASP A O 1
ATOM 614 N N . ASN A 1 78 ? -3.745 18.579 -3.185 1.00 67.38 78 ASN A N 1
ATOM 615 C CA . ASN A 1 78 ? -4.610 17.411 -3.054 1.00 67.38 78 ASN A CA 1
ATOM 616 C C . ASN A 1 78 ? -4.235 16.624 -1.779 1.00 67.38 78 ASN A C 1
ATOM 618 O O . ASN A 1 78 ? -3.109 16.127 -1.699 1.00 67.38 78 ASN A O 1
ATOM 622 N N . PRO A 1 79 ? -5.149 16.457 -0.800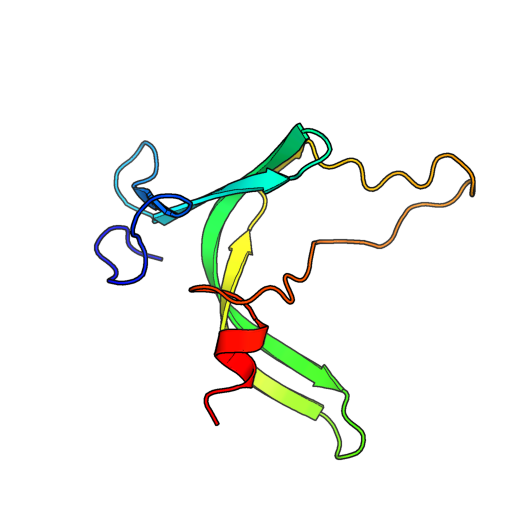 1.00 75.38 79 PRO A N 1
ATOM 623 C CA . PRO A 1 79 ? -4.866 15.723 0.435 1.00 75.38 79 PRO A CA 1
ATOM 624 C C . PRO A 1 79 ? -4.811 14.194 0.262 1.00 75.38 79 PRO A C 1
ATOM 626 O O . PRO A 1 79 ? -4.590 13.483 1.244 1.00 75.38 79 PRO A O 1
ATOM 629 N N . ILE A 1 80 ? -5.044 13.654 -0.940 1.00 79.38 80 ILE A N 1
ATOM 630 C CA . ILE A 1 80 ? -5.007 12.207 -1.188 1.00 79.38 80 ILE A CA 1
ATOM 631 C C . ILE A 1 80 ? -3.592 11.658 -0.952 1.00 79.38 80 ILE A C 1
ATOM 633 O O . ILE A 1 80 ? -2.653 11.960 -1.684 1.00 79.38 80 ILE A O 1
ATOM 637 N N . GLY A 1 81 ? -3.463 10.792 0.057 1.00 78.81 81 GLY A N 1
ATOM 638 C CA . GLY A 1 81 ? -2.217 10.098 0.402 1.00 78.81 81 GLY A CA 1
ATOM 639 C C . GLY A 1 81 ? -2.081 8.681 -0.169 1.00 78.81 81 GLY A C 1
ATOM 640 O O . GLY A 1 81 ? -1.055 8.041 0.045 1.00 78.81 81 GLY A O 1
ATOM 641 N N . GLY A 1 82 ? -3.095 8.165 -0.873 1.00 83.81 82 GLY A N 1
ATOM 642 C CA . GLY A 1 82 ? -3.095 6.788 -1.372 1.00 83.81 82 GLY A CA 1
ATOM 643 C C . GLY A 1 82 ? -4.366 6.390 -2.122 1.00 83.81 82 GLY A C 1
ATOM 644 O O . GLY A 1 82 ? -5.266 7.201 -2.324 1.00 83.81 82 GLY A O 1
ATOM 645 N N . ILE A 1 83 ? -4.420 5.128 -2.549 1.00 85.50 83 ILE A N 1
ATOM 646 C CA . ILE A 1 83 ? -5.541 4.544 -3.295 1.00 85.50 83 ILE A CA 1
ATOM 647 C C . ILE A 1 83 ? -6.098 3.372 -2.498 1.00 85.50 83 ILE A C 1
ATOM 649 O O . ILE A 1 83 ? -5.342 2.503 -2.066 1.00 85.50 83 ILE A O 1
ATOM 653 N N . LEU A 1 84 ? -7.421 3.343 -2.359 1.00 87.19 84 LEU A N 1
ATOM 654 C CA . LEU A 1 84 ? -8.146 2.279 -1.689 1.00 87.19 84 LEU A CA 1
ATOM 655 C C . LEU A 1 84 ? -8.824 1.364 -2.716 1.00 87.19 84 LEU A C 1
ATOM 657 O O . LEU A 1 84 ? -9.715 1.785 -3.456 1.00 87.19 84 LEU A O 1
ATOM 661 N N . GLY A 1 85 ? -8.350 0.124 -2.819 1.00 82.44 85 GLY A N 1
ATOM 662 C CA . GLY A 1 85 ? -8.796 -0.826 -3.834 1.00 82.44 85 GLY A CA 1
ATOM 663 C C . GLY A 1 85 ? -10.027 -1.615 -3.400 1.00 82.44 85 GLY A C 1
ATOM 664 O O . GLY A 1 8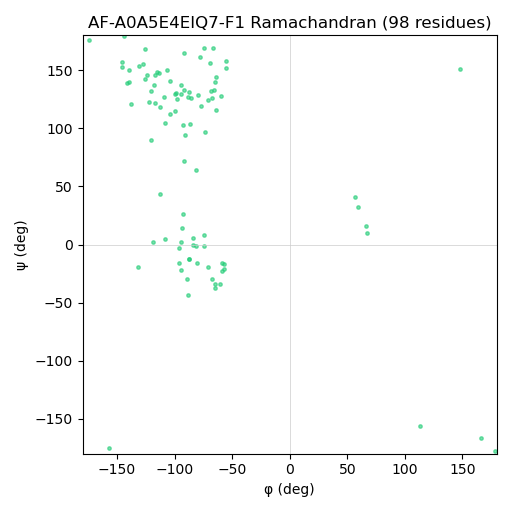5 ? -9.897 -2.596 -2.676 1.00 82.44 85 GLY A O 1
ATOM 665 N N . LEU A 1 86 ? -11.198 -1.260 -3.934 1.00 81.25 86 LEU A N 1
ATOM 666 C CA . LEU A 1 86 ? -12.463 -1.979 -3.711 1.00 81.25 86 LEU A CA 1
ATOM 667 C C . LEU A 1 86 ? -12.746 -3.053 -4.785 1.00 81.25 86 LEU A C 1
ATOM 669 O O . LEU A 1 86 ? -13.894 -3.350 -5.110 1.00 81.25 86 LEU A O 1
ATOM 673 N N . GLY A 1 87 ? -11.700 -3.584 -5.421 1.00 72.69 87 GLY A N 1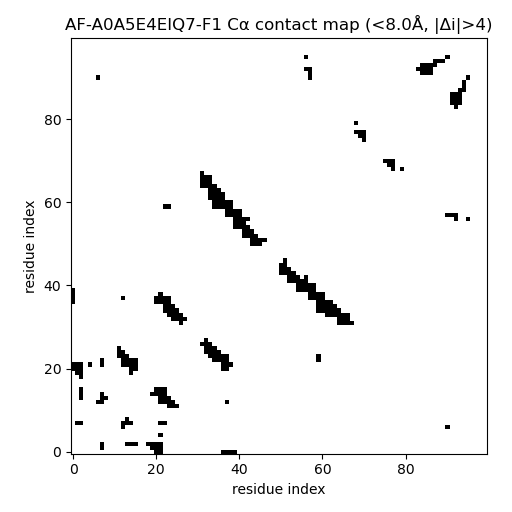
ATOM 674 C CA . GLY A 1 87 ? -11.832 -4.681 -6.383 1.00 72.69 87 GLY A CA 1
ATOM 675 C C . GLY A 1 87 ? -12.096 -6.020 -5.688 1.00 72.69 87 GLY A C 1
ATOM 676 O O . GLY A 1 87 ? -11.949 -6.129 -4.478 1.00 72.69 87 GLY A O 1
ATOM 677 N N . ARG A 1 88 ? -12.452 -7.051 -6.463 1.00 63.78 88 ARG A N 1
ATOM 678 C CA . ARG A 1 88 ? -12.409 -8.453 -6.007 1.00 63.78 88 ARG A CA 1
ATOM 679 C C . ARG A 1 88 ? -11.081 -9.070 -6.435 1.00 63.78 88 ARG A C 1
ATOM 681 O O . ARG A 1 88 ? -10.736 -8.971 -7.614 1.00 63.78 88 ARG A O 1
ATOM 688 N N . GLY A 1 89 ? -10.359 -9.714 -5.521 1.00 63.62 89 GLY A N 1
ATOM 689 C CA . GLY A 1 89 ? -9.068 -10.339 -5.806 1.00 63.62 89 GLY A CA 1
ATOM 690 C C . GLY A 1 89 ? -8.122 -10.300 -4.610 1.00 63.62 89 GLY A C 1
ATOM 691 O O . GLY A 1 89 ? -8.166 -9.395 -3.786 1.00 63.62 89 GLY A O 1
ATOM 692 N N . HIS A 1 90 ? -7.225 -11.276 -4.521 1.00 58.75 90 HIS A N 1
ATOM 693 C CA . HIS A 1 90 ? -6.353 -11.413 -3.362 1.00 58.75 90 HIS A CA 1
ATOM 694 C C . HIS A 1 90 ? -5.014 -10.669 -3.542 1.00 58.75 90 HIS A C 1
ATOM 696 O O . HIS A 1 90 ? -4.365 -10.890 -4.568 1.00 58.75 90 HIS A O 1
ATOM 702 N N . PRO A 1 91 ? -4.537 -9.877 -2.562 1.00 58.22 91 PRO A N 1
ATOM 703 C CA . PRO A 1 91 ? -5.261 -9.260 -1.444 1.00 58.22 91 PRO A CA 1
ATOM 704 C C . PRO A 1 91 ? -5.839 -7.878 -1.831 1.00 58.22 91 PRO A C 1
ATOM 706 O O . PRO A 1 91 ? -5.116 -7.005 -2.310 1.00 58.22 91 PRO A O 1
ATOM 709 N N . THR A 1 92 ? -7.141 -7.674 -1.625 1.00 60.81 92 THR A N 1
ATOM 710 C CA . THR A 1 92 ? -7.841 -6.382 -1.749 1.00 60.81 92 THR A CA 1
ATOM 711 C C . THR A 1 92 ? -8.629 -6.121 -0.473 1.00 60.81 92 THR A C 1
ATOM 713 O O . THR A 1 92 ? -9.013 -7.058 0.224 1.00 60.81 92 THR A O 1
ATOM 716 N N . GLU A 1 93 ? -8.907 -4.853 -0.180 1.00 56.62 93 GLU A N 1
ATOM 717 C CA . GLU A 1 93 ? -9.533 -4.463 1.085 1.00 56.62 93 GLU A CA 1
ATOM 718 C C . GLU A 1 93 ? -10.965 -5.010 1.240 1.00 56.62 93 GLU A C 1
ATOM 720 O O . GLU A 1 93 ? -11.363 -5.402 2.335 1.00 56.62 93 GLU A O 1
ATOM 725 N N . LEU A 1 94 ? -11.738 -5.132 0.150 1.00 54.03 94 LEU A N 1
ATOM 726 C CA . LEU A 1 94 ? -13.062 -5.769 0.215 1.00 54.03 94 LEU A CA 1
ATOM 727 C C . LEU A 1 94 ? -12.986 -7.255 0.585 1.00 54.03 94 LEU A C 1
ATOM 729 O O . LEU A 1 94 ? -13.842 -7.739 1.326 1.00 54.03 94 LEU A O 1
ATOM 733 N N . ASP A 1 95 ? -11.974 -7.974 0.095 1.00 54.50 95 ASP A N 1
ATOM 734 C CA . ASP A 1 95 ? -11.771 -9.384 0.441 1.00 54.50 95 ASP A CA 1
ATOM 735 C C . ASP A 1 95 ? -11.307 -9.557 1.900 1.00 54.50 95 ASP A C 1
ATOM 737 O O . ASP A 1 95 ? -11.435 -10.651 2.452 1.00 54.50 95 ASP A O 1
ATOM 741 N N . GLU A 1 96 ? -10.774 -8.509 2.534 1.00 55.44 96 GLU A N 1
ATOM 742 C CA . GLU A 1 96 ? -10.368 -8.509 3.945 1.00 55.44 96 GLU A CA 1
ATOM 743 C C . GLU A 1 96 ? -11.524 -8.117 4.870 1.00 55.44 96 GLU A C 1
ATOM 745 O O . GLU A 1 96 ? -11.784 -8.810 5.852 1.00 55.44 96 GLU A O 1
ATOM 750 N N . CYS A 1 97 ? -12.297 -7.091 4.510 1.00 53.69 97 CYS A N 1
ATOM 751 C CA . CYS A 1 97 ? -13.493 -6.685 5.251 1.00 53.69 97 CYS A CA 1
ATOM 752 C C . CYS A 1 97 ? -14.629 -7.723 5.182 1.00 53.69 97 CYS A C 1
ATOM 754 O O . CYS A 1 97 ? -15.425 -7.828 6.113 1.00 53.69 97 CYS A O 1
ATOM 756 N N . GLY A 1 98 ? -14.721 -8.498 4.095 1.00 51.75 98 GLY A N 1
ATOM 757 C CA . GLY A 1 98 ? -15.772 -9.502 3.887 1.00 51.75 98 GLY A CA 1
ATOM 758 C C . GLY A 1 98 ? -15.551 -10.857 4.573 1.00 51.75 98 GLY A C 1
ATOM 759 O O . GLY A 1 98 ? -16.391 -11.740 4.419 1.00 51.75 98 GLY A O 1
ATOM 760 N N . LYS A 1 99 ? -14.434 -11.057 5.288 1.00 52.41 99 LYS A N 1
ATOM 761 C CA . LYS A 1 99 ? -14.064 -12.343 5.920 1.00 52.41 99 LYS A CA 1
ATOM 762 C C . LYS A 1 99 ? -14.496 -12.497 7.387 1.00 52.41 99 LYS A C 1
ATOM 764 O O . LYS A 1 99 ? -14.018 -13.419 8.046 1.00 52.41 99 LYS A O 1
ATOM 769 N N . ASN A 1 100 ? -15.386 -11.634 7.877 1.00 37.38 100 ASN A N 1
ATOM 770 C CA . ASN A 1 100 ? -15.945 -11.714 9.233 1.00 37.38 100 ASN A CA 1
ATOM 771 C C . ASN A 1 100 ? -17.181 -12.613 9.316 1.00 37.38 100 ASN A C 1
ATOM 773 O O . ASN A 1 100 ? -18.088 -12.447 8.470 1.00 37.38 100 ASN A O 1
#

Foldseek 3Di:
DQQPDPLQDDDQWHADPVRGFIKGWDADPVRWIFIDGKFWAWDWDQDPVGIDIQGGQIDHDGPDTRDDPDPVPPPDDRPDPDDQDPDDDPPHPVVSVVPD

Nearest PDB structures (foldseek):
  4zl4-assembly2_B  TM=8.567E-01  e=9.061E-01  Plasmodium vivax
  7f5z-assembly1_B-2  TM=3.652E-01  e=8.747E+00  Mycobacterium tuberculosis H37Rv

Organism: Prunus dulcis (NCBI:txid3755)

Secondary structure (DSSP, 8-state):
--TTSTT--TTTEEE-TTSSSEEEEEE-TTS-EEEEEEEEEEEEEEETTEEEEEEEEEEE--SEE------TTT-S----------SSSSS-HHHHHTT-